Protein AF-A0A931VXC4-F1 (afdb_monomer_lite)

pLDDT: mean 78.31, std 17.19, range [42.72, 97.25]

Foldseek 3Di:
DVVVVVVVVLVVVVVVVVVVPPPPDDPVVVCVPPPDDPPPVVVVVVVVVVVVVVVVVVVSVVVVVVVCCVVVVVVVVVVVVVVVVVVVVVVVVVVVVVVVLVVQLVVLVVVLVVLVVVQVVDPCQDPVNVVVSVVSNVVSVVSNVVSVVVVVCVVVVVVVCDPPPPPPDD

Sequence (170 aa):
MALSIGCSVALYHVSSYELARSAQRPVDLYNAFFGPNNTDEVNSLRLVQLNKDRNNLKINLLLFNVAVLTIGGGVSYYLARRTLRPIEEALEMQKRFAGDASHELRTPLTAMQTEIEVALRSPDLTKKGAVDLLKSNLEEVAKLKSLSEGLLTLATARGNDKPHEKVSSA

Secondary structure (DSSP, 8-state):
-HHHHHHHHHHHHHHHHHTTS----SHHHHHHHH--SSHHHHHHHHHHHHHHHHHHHHHHHHHHHHHHHHHHHHHHHHHHHHHHHHHHHHHHHHHHHHHHHHHHHHHHHHHHHHHHHHHHT-TT--HHHHHHHHHHHHHHHHHHHHHHHHHHHHHHHTT-----------

Radius of gyration: 41.18 Å; chains: 1; bounding box: 84×20×113 Å

Structure (mmCIF, N/CA/C/O backbone):
data_AF-A0A931VXC4-F1
#
_entry.id   AF-A0A931VXC4-F1
#
loop_
_atom_site.group_PDB
_atom_site.id
_atom_site.type_symbol
_atom_site.label_atom_id
_atom_site.label_alt_id
_atom_site.label_comp_id
_atom_site.label_asym_id
_atom_site.label_entity_id
_atom_site.label_seq_id
_atom_site.pdbx_PDB_ins_code
_atom_site.Cartn_x
_atom_site.Cartn_y
_atom_site.Cartn_z
_atom_site.occupancy
_atom_site.B_iso_or_equiv
_atom_site.auth_seq_id
_atom_site.auth_comp_id
_atom_site.auth_asym_id
_atom_site.auth_atom_id
_atom_site.pdbx_PDB_model_num
ATOM 1 N N . MET A 1 1 ? 7.833 -10.328 -28.725 1.00 51.31 1 MET A N 1
ATOM 2 C CA . MET A 1 1 ? 7.861 -10.703 -30.157 1.00 51.31 1 MET A CA 1
ATOM 3 C C . MET A 1 1 ? 8.285 -9.536 -31.062 1.00 51.31 1 MET A C 1
ATOM 5 O O . MET A 1 1 ? 9.239 -9.702 -31.800 1.00 51.31 1 MET A O 1
ATOM 9 N N . ALA A 1 2 ? 7.707 -8.330 -30.946 1.00 44.22 2 ALA A N 1
ATOM 10 C CA . ALA A 1 2 ? 8.111 -7.159 -31.755 1.00 44.22 2 ALA A CA 1
ATOM 11 C C . ALA A 1 2 ? 9.584 -6.704 -31.580 1.00 44.22 2 ALA A C 1
ATOM 13 O O . ALA A 1 2 ? 10.222 -6.283 -32.541 1.00 44.22 2 ALA A O 1
ATOM 14 N N . LEU A 1 3 ? 10.157 -6.859 -30.379 1.00 50.84 3 LEU A N 1
ATOM 15 C CA . LEU A 1 3 ? 11.566 -6.536 -30.099 1.00 50.84 3 LEU A CA 1
ATOM 16 C C . LEU A 1 3 ? 12.568 -7.409 -30.879 1.00 50.84 3 LEU A C 1
ATOM 18 O O . LEU A 1 3 ? 13.639 -6.925 -31.236 1.00 50.84 3 LEU A O 1
ATOM 22 N N . SER A 1 4 ? 12.232 -8.668 -31.195 1.00 56.66 4 SER A N 1
ATOM 23 C CA . SER A 1 4 ? 13.140 -9.530 -31.968 1.00 56.66 4 SER A CA 1
ATOM 24 C C . SER A 1 4 ? 13.110 -9.203 -33.462 1.00 56.66 4 SER A C 1
ATOM 26 O O . SER A 1 4 ? 14.120 -9.373 -34.135 1.00 56.66 4 SER A O 1
ATOM 28 N N . ILE A 1 5 ? 11.990 -8.671 -33.965 1.00 64.25 5 ILE A N 1
ATOM 29 C CA . ILE A 1 5 ? 11.843 -8.224 -35.358 1.00 64.25 5 ILE A CA 1
ATOM 30 C C . ILE A 1 5 ? 12.688 -6.967 -35.591 1.00 64.25 5 ILE A C 1
ATOM 32 O O . ILE A 1 5 ? 13.431 -6.907 -36.564 1.00 64.25 5 ILE A O 1
ATOM 36 N N . GLY A 1 6 ? 12.664 -6.008 -34.656 1.00 64.62 6 GLY A N 1
ATOM 37 C CA . GLY A 1 6 ? 13.526 -4.821 -34.724 1.00 64.62 6 GLY A CA 1
ATOM 38 C C . GLY A 1 6 ? 15.020 -5.164 -34.683 1.00 64.62 6 GLY A C 1
ATOM 39 O O . GLY A 1 6 ? 15.802 -4.629 -35.465 1.00 64.62 6 GLY A O 1
ATOM 40 N N . CYS A 1 7 ? 15.407 -6.119 -33.831 1.00 62.56 7 CYS A N 1
ATOM 41 C CA . CYS A 1 7 ? 16.784 -6.615 -33.759 1.00 62.56 7 CYS A CA 1
ATOM 42 C C . CYS A 1 7 ? 17.197 -7.361 -35.043 1.00 62.56 7 CYS A C 1
ATOM 44 O O . CYS A 1 7 ? 18.293 -7.162 -35.559 1.00 62.56 7 CYS A O 1
ATOM 46 N N . SER A 1 8 ? 16.293 -8.162 -35.616 1.00 64.06 8 SER A N 1
ATOM 47 C CA . SER A 1 8 ? 16.529 -8.895 -36.863 1.00 64.06 8 SER A CA 1
ATOM 48 C C . SER A 1 8 ? 16.667 -7.972 -38.078 1.00 64.06 8 SER A C 1
ATOM 50 O O . SER A 1 8 ? 17.551 -8.201 -38.897 1.00 64.06 8 SER A O 1
ATOM 52 N N . VAL A 1 9 ? 15.867 -6.903 -38.175 1.00 68.31 9 VAL A N 1
ATOM 53 C CA . VAL A 1 9 ? 15.979 -5.893 -39.245 1.00 68.31 9 VAL A CA 1
ATOM 54 C C . VAL A 1 9 ? 17.281 -5.097 -39.115 1.00 68.31 9 VAL A C 1
ATOM 56 O O . VAL A 1 9 ? 17.958 -4.855 -40.113 1.00 68.31 9 VAL A O 1
ATOM 59 N N . ALA A 1 10 ? 17.688 -4.756 -37.890 1.00 63.53 10 ALA A N 1
ATOM 60 C CA . ALA A 1 10 ? 18.966 -4.094 -37.638 1.00 63.53 10 ALA A CA 1
ATOM 61 C C . ALA A 1 10 ? 20.167 -4.981 -38.026 1.00 63.53 10 ALA A C 1
ATOM 63 O O . ALA A 1 10 ? 21.082 -4.512 -38.702 1.00 63.53 10 ALA A O 1
ATOM 64 N N . LEU A 1 11 ? 20.137 -6.273 -37.674 1.00 63.78 11 LEU A N 1
ATOM 65 C CA . LEU A 1 11 ? 21.156 -7.249 -38.082 1.00 63.78 11 LEU A CA 1
ATOM 66 C C . LEU A 1 11 ? 21.175 -7.473 -39.601 1.00 63.78 11 LEU A C 1
ATOM 68 O O . LEU A 1 11 ? 22.246 -7.603 -40.193 1.00 63.78 11 LEU A O 1
ATOM 72 N N . TYR A 1 12 ? 20.003 -7.479 -40.238 1.00 67.50 12 TYR A N 1
ATOM 73 C CA . TYR A 1 12 ? 19.871 -7.634 -41.684 1.00 67.50 12 TYR A CA 1
ATOM 74 C C . TYR A 1 12 ? 20.481 -6.452 -42.445 1.00 67.50 12 TYR A C 1
ATOM 76 O O . TYR A 1 12 ? 21.261 -6.657 -43.376 1.00 67.50 12 TYR A O 1
ATOM 84 N N . HIS A 1 13 ? 20.215 -5.216 -42.009 1.00 61.25 13 HIS A N 1
ATOM 85 C CA . HIS A 1 13 ? 20.847 -4.036 -42.600 1.00 61.25 13 HIS A CA 1
ATOM 86 C C . HIS A 1 13 ? 22.373 -4.076 -42.451 1.00 61.25 13 HIS A C 1
ATOM 88 O O . HIS A 1 13 ? 23.070 -3.840 -43.434 1.00 61.25 13 HIS A O 1
ATOM 94 N N . VAL A 1 14 ? 22.898 -4.462 -41.282 1.00 63.53 14 VAL A N 1
ATOM 95 C CA . VAL A 1 14 ? 24.348 -4.621 -41.049 1.00 63.53 14 VAL A CA 1
ATOM 96 C C . VAL A 1 14 ? 24.967 -5.664 -41.989 1.00 63.53 14 VAL A C 1
ATOM 98 O O . VAL A 1 14 ? 25.982 -5.387 -42.622 1.00 63.53 14 VAL A O 1
ATOM 101 N N . SER A 1 15 ? 24.337 -6.830 -42.147 1.00 55.31 15 SER A N 1
ATOM 102 C CA . SER A 1 15 ? 24.865 -7.918 -42.983 1.00 55.31 15 SER A CA 1
ATOM 103 C C . SER A 1 15 ? 24.773 -7.628 -44.488 1.00 55.31 15 SER A C 1
ATOM 105 O O . SER A 1 15 ? 25.692 -7.955 -45.240 1.00 55.31 15 SER A O 1
ATOM 107 N N . SER A 1 16 ? 23.705 -6.959 -44.937 1.00 56.97 16 SER A N 1
ATOM 108 C CA . SER A 1 16 ? 23.494 -6.640 -46.358 1.00 56.97 16 SER A CA 1
ATOM 109 C C . SER A 1 16 ? 24.521 -5.657 -46.932 1.00 56.97 16 SER A C 1
ATOM 111 O O . SER A 1 16 ? 24.789 -5.692 -48.132 1.00 56.97 16 SER A O 1
ATOM 113 N N . TYR A 1 17 ? 25.152 -4.835 -46.085 1.00 55.91 17 TYR A N 1
ATOM 114 C CA . TYR A 1 17 ? 26.248 -3.961 -46.507 1.00 55.91 17 TYR A CA 1
ATOM 115 C C . TYR A 1 17 ? 27.594 -4.697 -46.614 1.00 55.91 17 TYR A C 1
ATOM 117 O O . TYR A 1 17 ? 28.451 -4.268 -47.385 1.00 55.91 17 TYR A O 1
ATOM 125 N N . GLU A 1 18 ? 27.780 -5.822 -45.913 1.00 55.22 18 GLU A N 1
ATOM 126 C CA . GLU A 1 18 ? 29.018 -6.612 -45.989 1.00 55.22 18 GLU A CA 1
ATOM 127 C C . GLU A 1 18 ? 29.032 -7.604 -47.163 1.00 55.22 18 GLU A C 1
ATOM 129 O O . GLU A 1 18 ? 30.086 -7.833 -47.765 1.00 55.22 18 GLU A O 1
ATOM 134 N N . LEU A 1 19 ? 27.873 -8.138 -47.572 1.00 51.16 19 LEU A N 1
ATOM 135 C CA . LEU A 1 19 ? 27.807 -9.086 -48.696 1.00 51.16 19 LEU A CA 1
ATOM 136 C C . LEU A 1 19 ? 28.051 -8.455 -50.077 1.00 51.16 19 LEU A C 1
ATOM 138 O O . LEU A 1 19 ? 28.255 -9.184 -51.045 1.00 51.16 19 LEU A O 1
ATOM 142 N N . ALA A 1 20 ? 28.114 -7.127 -50.185 1.00 54.34 20 ALA A N 1
ATOM 143 C CA . ALA A 1 20 ? 28.475 -6.460 -51.435 1.00 54.34 20 ALA A CA 1
ATOM 144 C C . ALA A 1 20 ? 29.991 -6.467 -51.723 1.00 54.34 20 ALA A C 1
ATOM 146 O O . ALA A 1 20 ? 30.407 -5.966 -52.768 1.00 54.34 20 ALA A O 1
ATOM 147 N N . ARG A 1 21 ? 30.838 -7.015 -50.833 1.00 54.12 21 ARG A N 1
ATOM 148 C CA . ARG A 1 2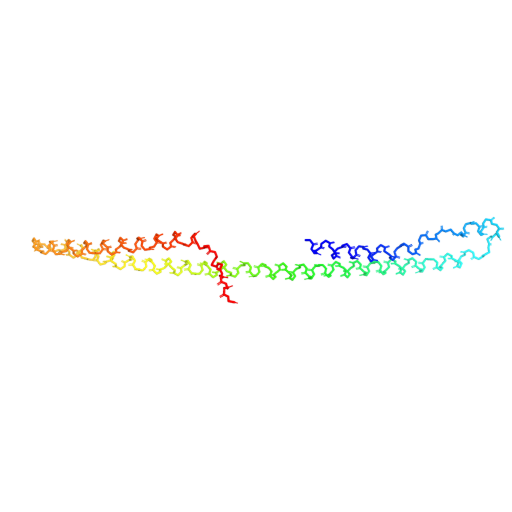1 ? 32.303 -6.925 -50.990 1.00 54.12 21 ARG A CA 1
ATOM 149 C C . ARG A 1 21 ? 33.091 -8.228 -50.998 1.00 54.12 21 ARG A C 1
ATOM 151 O O . ARG A 1 21 ? 34.299 -8.183 -51.210 1.00 54.12 21 ARG A O 1
ATOM 158 N N . SER A 1 22 ? 32.448 -9.383 -50.855 1.00 49.31 22 SER A N 1
ATOM 159 C CA . SER A 1 22 ? 33.133 -10.677 -50.993 1.00 49.31 22 SER A CA 1
ATOM 160 C C . SER A 1 22 ? 33.277 -11.158 -52.445 1.00 49.31 22 SER A C 1
ATOM 162 O O . SER A 1 22 ? 33.725 -12.280 -52.674 1.00 49.31 22 SER A O 1
ATOM 164 N N . ALA A 1 23 ? 33.010 -10.309 -53.446 1.00 51.12 23 ALA A N 1
ATOM 165 C CA . ALA A 1 23 ? 33.409 -10.555 -54.836 1.00 51.12 23 ALA A CA 1
ATOM 166 C C . ALA A 1 23 ? 34.932 -10.362 -55.009 1.00 51.12 23 ALA A C 1
ATOM 168 O O . ALA A 1 23 ? 35.419 -9.528 -55.767 1.00 51.12 23 ALA A O 1
ATOM 169 N N . GLN A 1 24 ? 35.706 -11.116 -54.236 1.00 58.12 24 GLN A N 1
ATOM 170 C CA . GLN A 1 24 ? 37.147 -11.017 -54.123 1.00 58.12 24 GLN A CA 1
ATOM 171 C C . GLN A 1 24 ? 37.801 -12.128 -54.945 1.00 58.12 24 GLN A C 1
ATOM 173 O O . GLN A 1 24 ? 38.439 -13.003 -54.380 1.00 58.12 24 GLN A O 1
ATOM 178 N N . ARG A 1 25 ? 37.622 -12.095 -56.276 1.00 53.84 25 ARG A N 1
ATOM 179 C CA . ARG A 1 25 ? 38.500 -12.692 -57.315 1.00 53.84 25 ARG A CA 1
ATOM 180 C C . ARG A 1 25 ? 38.210 -11.953 -58.635 1.00 53.84 25 ARG A C 1
ATOM 182 O O . ARG A 1 25 ? 37.038 -11.942 -59.000 1.00 53.84 25 ARG A O 1
ATOM 189 N N . PRO A 1 26 ? 39.186 -11.334 -59.346 1.00 51.47 26 PRO A N 1
ATOM 190 C CA . PRO A 1 26 ? 40.469 -11.942 -59.714 1.00 51.47 26 PRO A CA 1
ATOM 191 C C . PRO A 1 26 ? 41.624 -10.913 -59.865 1.00 51.47 26 PRO A C 1
ATOM 193 O O . PRO A 1 26 ? 41.942 -10.498 -60.975 1.00 51.47 26 PRO A O 1
ATOM 196 N N . VAL A 1 27 ? 42.282 -10.487 -58.781 1.00 55.09 27 VAL A N 1
ATOM 197 C CA . VAL A 1 27 ? 43.502 -9.647 -58.919 1.00 55.09 27 VAL A CA 1
ATOM 198 C C . VAL A 1 27 ? 44.775 -10.498 -58.879 1.00 55.09 27 VAL A C 1
ATOM 200 O O . VAL A 1 27 ? 45.745 -10.188 -59.565 1.00 55.09 27 VAL A O 1
ATOM 203 N N . ASP A 1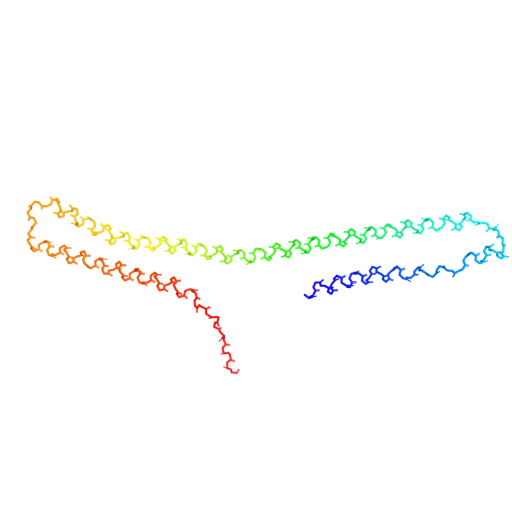 28 ? 44.728 -11.643 -58.193 1.00 54.94 28 ASP A N 1
ATOM 204 C CA . ASP A 1 28 ? 45.839 -12.603 -58.167 1.00 54.94 28 ASP A CA 1
ATOM 205 C C . ASP A 1 28 ? 46.053 -13.271 -59.530 1.00 54.94 28 ASP A C 1
ATOM 207 O O . ASP A 1 28 ? 47.190 -13.512 -59.921 1.00 54.94 28 ASP A O 1
ATOM 211 N N . LEU A 1 29 ? 44.975 -13.497 -60.295 1.00 58.78 29 LEU A N 1
ATOM 212 C CA . LEU A 1 29 ? 45.082 -13.993 -61.669 1.00 58.78 29 LEU A CA 1
ATOM 213 C C . LEU A 1 29 ? 45.732 -12.938 -62.574 1.00 58.78 29 LEU A C 1
ATOM 215 O O . LEU A 1 29 ? 46.679 -13.232 -63.281 1.00 58.78 29 LEU A O 1
ATOM 219 N N . TYR A 1 30 ? 45.294 -11.684 -62.521 1.00 58.09 30 TYR A N 1
ATOM 220 C CA . TYR A 1 30 ? 45.877 -10.634 -63.358 1.00 58.09 30 TYR A CA 1
ATOM 221 C C . TYR A 1 30 ? 47.384 -10.440 -63.092 1.00 58.09 30 TYR A C 1
ATOM 223 O O . TYR A 1 30 ? 48.181 -10.411 -64.027 1.00 58.09 30 TYR A O 1
ATOM 231 N N . ASN A 1 31 ? 47.799 -10.422 -61.822 1.00 57.03 31 ASN A N 1
ATOM 232 C CA . ASN A 1 31 ? 49.213 -10.285 -61.457 1.00 57.03 31 ASN A CA 1
ATOM 233 C C . ASN A 1 31 ? 50.053 -11.521 -61.815 1.00 57.03 31 ASN A C 1
ATOM 235 O O . ASN A 1 31 ? 51.213 -11.373 -62.197 1.00 57.03 31 ASN A O 1
ATOM 239 N N . ALA A 1 32 ? 49.476 -12.725 -61.727 1.00 65.50 32 ALA A N 1
ATOM 240 C CA . ALA A 1 32 ? 50.147 -13.958 -62.139 1.00 65.50 32 ALA A CA 1
ATOM 241 C C . ALA A 1 32 ? 50.387 -14.027 -63.658 1.00 65.50 32 ALA A C 1
ATOM 243 O O . ALA A 1 32 ? 51.336 -14.677 -64.089 1.00 65.50 32 ALA A O 1
ATOM 244 N N . PHE A 1 33 ? 49.550 -13.359 -64.461 1.00 57.91 33 PHE A N 1
ATOM 245 C CA . PHE A 1 33 ? 49.627 -13.397 -65.923 1.00 57.91 33 PHE A CA 1
ATOM 246 C C . PHE A 1 33 ? 50.345 -12.187 -66.559 1.00 57.91 33 PHE A C 1
ATOM 248 O O . PHE A 1 33 ? 50.920 -12.351 -67.631 1.00 57.91 33 PHE A O 1
ATOM 255 N N . PHE A 1 34 ? 50.355 -10.998 -65.936 1.00 60.31 34 PHE A N 1
ATOM 256 C CA . PHE A 1 34 ? 50.827 -9.754 -66.583 1.00 60.31 34 PHE A CA 1
ATOM 257 C C . PHE A 1 34 ? 52.035 -9.061 -65.918 1.00 60.31 34 PHE A C 1
ATOM 259 O O . PHE A 1 34 ? 52.501 -8.041 -66.424 1.00 60.31 34 PHE A O 1
ATOM 266 N N . GLY A 1 35 ? 52.598 -9.631 -64.845 1.00 56.88 35 GLY A N 1
ATOM 267 C CA . GLY A 1 35 ? 53.795 -9.108 -64.168 1.00 56.88 35 GLY A CA 1
ATOM 268 C C . GLY A 1 35 ? 53.533 -7.876 -63.278 1.00 56.88 35 GLY A C 1
ATOM 269 O O . GLY A 1 35 ? 52.504 -7.211 -63.411 1.00 56.88 35 GLY A O 1
ATOM 270 N N . PRO A 1 36 ? 54.433 -7.564 -62.323 1.00 60.78 36 PRO A N 1
ATOM 271 C CA . PRO A 1 36 ? 54.208 -6.510 -61.341 1.00 60.78 36 PRO A CA 1
ATOM 272 C C . PRO A 1 36 ? 54.455 -5.139 -61.976 1.00 60.78 36 PRO A C 1
ATOM 274 O O . PRO A 1 36 ? 55.596 -4.702 -62.087 1.00 60.78 36 PRO A O 1
ATOM 277 N N . ASN A 1 37 ? 53.394 -4.442 -62.378 1.00 56.31 37 ASN A N 1
ATOM 278 C CA . ASN A 1 37 ? 53.486 -3.031 -62.752 1.00 56.31 37 ASN A CA 1
ATOM 279 C C . ASN A 1 37 ? 52.618 -2.195 -61.792 1.00 56.31 37 ASN A C 1
ATOM 281 O O . ASN A 1 37 ? 51.410 -2.404 -61.706 1.00 56.31 37 ASN A O 1
ATOM 285 N N . ASN A 1 38 ? 53.262 -1.295 -61.034 1.00 57.28 38 ASN A N 1
ATOM 286 C CA . ASN A 1 38 ? 52.689 -0.367 -60.037 1.00 57.28 38 ASN A CA 1
ATOM 287 C C . ASN A 1 38 ? 51.805 -0.980 -58.924 1.00 57.28 38 ASN A C 1
ATOM 289 O O . ASN A 1 38 ? 50.711 -0.499 -58.620 1.00 57.28 38 ASN A O 1
ATOM 293 N N . THR A 1 39 ? 52.307 -2.009 -58.235 1.00 55.22 39 THR A N 1
ATOM 294 C CA . THR A 1 39 ? 51.633 -2.649 -57.083 1.00 55.22 39 THR A CA 1
ATOM 295 C C . THR A 1 39 ? 51.408 -1.723 -55.878 1.00 55.22 39 THR A C 1
ATOM 297 O O . THR A 1 39 ? 50.472 -1.941 -55.106 1.00 55.22 39 THR A O 1
ATOM 300 N N . ASP A 1 40 ? 52.216 -0.676 -55.714 1.00 57.09 40 ASP A N 1
ATOM 301 C CA . ASP A 1 40 ? 52.179 0.195 -54.527 1.00 57.09 40 ASP A CA 1
ATOM 302 C C . ASP A 1 40 ? 51.000 1.183 -54.544 1.00 57.09 40 ASP A C 1
ATOM 304 O O . ASP A 1 40 ? 50.410 1.504 -53.506 1.00 57.09 40 ASP A O 1
ATOM 308 N N . GLU A 1 41 ? 50.573 1.599 -55.734 1.00 57.06 41 GLU A N 1
ATOM 309 C CA . GLU A 1 41 ? 49.429 2.493 -55.924 1.00 57.06 41 GLU A CA 1
ATOM 310 C C . GLU A 1 41 ? 48.098 1.752 -55.685 1.00 57.06 41 GLU A C 1
ATOM 312 O O . GLU A 1 41 ? 47.198 2.240 -55.001 1.00 57.06 41 GLU A O 1
ATOM 317 N N . VAL A 1 42 ? 48.004 0.493 -56.128 1.00 59.34 42 VAL A N 1
ATOM 318 C CA . VAL A 1 42 ? 46.823 -0.359 -55.898 1.00 59.34 42 VAL A CA 1
ATOM 319 C C . VAL A 1 42 ? 46.685 -0.742 -54.418 1.00 59.34 42 VAL A C 1
ATOM 321 O O . VAL A 1 42 ? 45.573 -0.815 -53.884 1.00 59.34 42 VAL A O 1
ATOM 324 N N . ASN A 1 43 ? 47.805 -0.964 -53.725 1.00 63.38 43 ASN A N 1
ATOM 325 C CA . ASN A 1 43 ? 47.808 -1.303 -52.302 1.00 63.38 43 ASN A CA 1
ATOM 326 C C . ASN A 1 43 ? 47.471 -0.098 -51.408 1.00 63.38 43 ASN A C 1
ATOM 328 O O . ASN A 1 43 ? 46.718 -0.248 -50.442 1.00 63.38 43 ASN A O 1
ATOM 332 N N . SER A 1 44 ? 47.945 1.104 -51.743 1.00 63.00 44 SER A N 1
ATOM 333 C CA . SER A 1 44 ? 47.624 2.326 -50.991 1.00 63.00 44 SER A CA 1
ATOM 334 C C . SER A 1 44 ? 46.148 2.735 -51.117 1.00 63.00 44 SER A C 1
ATOM 336 O O . SER A 1 44 ? 45.540 3.132 -50.118 1.00 63.00 44 SER A O 1
ATOM 338 N N . LEU A 1 45 ? 45.513 2.519 -52.277 1.00 63.31 45 LEU A N 1
ATOM 339 C CA . LEU A 1 45 ? 44.070 2.743 -52.459 1.00 63.31 45 LEU A CA 1
ATOM 340 C C . LEU A 1 45 ? 43.198 1.791 -51.613 1.00 63.31 45 LEU A C 1
ATOM 342 O O . LEU A 1 45 ? 42.175 2.213 -51.066 1.00 63.31 45 LEU A O 1
ATOM 346 N N . ARG A 1 46 ? 43.614 0.529 -51.425 1.00 65.44 46 ARG A N 1
ATOM 347 C CA . ARG A 1 46 ? 42.911 -0.447 -50.564 1.00 65.44 46 ARG A CA 1
ATOM 348 C C . ARG A 1 46 ? 42.974 -0.079 -49.081 1.00 65.44 46 ARG A C 1
ATOM 350 O O . ARG A 1 46 ? 41.972 -0.200 -48.379 1.00 65.44 46 ARG A O 1
ATOM 357 N N . LEU A 1 47 ? 44.124 0.393 -48.596 1.00 63.53 47 LEU A N 1
ATOM 358 C CA . LEU A 1 47 ? 44.307 0.767 -47.186 1.00 63.53 47 LEU A CA 1
ATOM 359 C C . LEU A 1 47 ? 43.426 1.959 -46.782 1.00 63.53 47 LEU A C 1
ATOM 361 O O . LEU A 1 47 ? 42.871 1.982 -45.679 1.00 63.53 47 LEU A O 1
ATOM 365 N N . VAL A 1 48 ? 43.243 2.922 -47.691 1.00 68.31 48 VAL A N 1
ATOM 366 C CA . VAL A 1 48 ? 42.338 4.063 -47.487 1.00 68.31 48 VAL A CA 1
ATOM 367 C C . VAL A 1 48 ? 40.873 3.611 -47.456 1.00 68.31 48 VAL A C 1
ATOM 369 O O . VAL A 1 48 ? 40.117 4.060 -46.592 1.00 68.31 48 VAL A O 1
ATOM 372 N N . GLN A 1 49 ? 40.475 2.678 -48.330 1.00 68.44 49 GLN A N 1
ATOM 373 C CA . GLN A 1 49 ? 39.121 2.109 -48.334 1.00 68.44 49 GLN A CA 1
ATOM 374 C C . GLN A 1 49 ? 38.821 1.345 -47.036 1.00 68.44 49 GLN A C 1
ATOM 376 O O . GLN A 1 49 ? 37.845 1.660 -46.360 1.00 68.44 49 GLN A O 1
ATOM 381 N N . LEU A 1 50 ? 39.705 0.437 -46.608 1.00 66.75 50 LEU A N 1
ATOM 382 C CA . LEU A 1 50 ? 39.515 -0.355 -45.384 1.00 66.75 50 LEU A CA 1
ATOM 383 C C . LEU A 1 50 ? 39.383 0.512 -44.124 1.00 66.75 50 LEU A C 1
ATOM 385 O O . LEU A 1 50 ? 38.588 0.203 -43.235 1.00 66.75 50 LEU A O 1
ATOM 389 N N . ASN A 1 51 ? 40.119 1.624 -44.048 1.00 70.62 51 ASN A N 1
ATOM 390 C CA . ASN A 1 51 ? 39.984 2.569 -42.941 1.00 70.62 51 ASN A CA 1
ATOM 391 C C . ASN A 1 51 ? 38.641 3.309 -42.955 1.00 70.62 51 ASN A C 1
ATOM 393 O O . ASN A 1 51 ? 38.070 3.533 -41.883 1.00 70.62 51 ASN A O 1
ATOM 397 N N . LYS A 1 52 ? 38.128 3.659 -44.141 1.00 72.81 52 LYS A N 1
ATOM 398 C CA . LYS A 1 52 ? 36.821 4.310 -44.299 1.00 72.81 52 LYS A CA 1
ATOM 399 C C . LYS A 1 52 ? 35.685 3.378 -43.878 1.00 72.81 52 LYS A C 1
ATOM 401 O O . LYS A 1 52 ? 34.809 3.790 -43.120 1.00 72.81 52 LYS A O 1
ATOM 406 N N . ASP A 1 53 ? 35.768 2.108 -44.260 1.00 77.25 53 ASP A N 1
ATOM 407 C CA . ASP A 1 53 ? 34.758 1.106 -43.906 1.00 77.25 53 ASP A CA 1
ATOM 408 C C . ASP A 1 53 ? 34.804 0.738 -42.420 1.00 77.25 53 ASP A C 1
ATOM 410 O O . ASP A 1 53 ? 33.768 0.700 -41.756 1.00 77.25 53 ASP A O 1
ATOM 414 N N . ARG A 1 54 ? 36.005 0.598 -41.845 1.00 76.50 54 ARG A N 1
ATOM 415 C CA . ARG A 1 54 ? 36.184 0.390 -40.401 1.00 76.50 54 ARG A CA 1
ATOM 416 C C . ARG A 1 54 ? 35.603 1.541 -39.573 1.00 76.50 54 ARG A C 1
ATOM 418 O O . ARG A 1 54 ? 35.054 1.299 -38.500 1.00 76.50 54 ARG A O 1
ATOM 425 N N . ASN A 1 55 ? 35.743 2.788 -40.028 1.00 74.44 55 ASN A N 1
ATOM 426 C CA . ASN A 1 55 ? 35.210 3.946 -39.309 1.00 74.44 55 ASN A CA 1
ATOM 427 C C . ASN A 1 55 ? 33.678 4.007 -39.375 1.00 74.44 55 ASN A C 1
ATOM 429 O O . ASN A 1 55 ? 33.034 4.234 -38.353 1.00 74.44 55 ASN A O 1
ATOM 433 N N . ASN A 1 56 ? 33.096 3.726 -40.542 1.00 77.81 56 ASN A N 1
ATOM 434 C CA . ASN A 1 56 ? 31.644 3.648 -40.703 1.00 77.81 56 ASN A CA 1
ATOM 435 C C . ASN A 1 56 ? 31.038 2.529 -39.842 1.00 77.81 56 ASN A C 1
ATOM 437 O O . ASN A 1 56 ? 30.023 2.745 -39.184 1.00 77.81 56 ASN A O 1
ATOM 441 N N . LEU A 1 57 ? 31.697 1.365 -39.768 1.00 81.62 57 LEU A N 1
ATOM 442 C CA . LEU A 1 57 ? 31.267 0.257 -38.913 1.00 81.62 57 LEU A CA 1
ATOM 443 C C . LEU A 1 57 ? 31.294 0.639 -37.424 1.00 81.62 57 LEU A C 1
ATOM 445 O O . LEU A 1 57 ? 30.330 0.383 -36.704 1.00 81.62 57 LEU A O 1
ATOM 449 N N . LYS A 1 58 ? 32.354 1.325 -36.969 1.00 78.44 58 LYS A N 1
ATOM 450 C CA . LYS A 1 58 ? 32.442 1.848 -35.594 1.00 78.44 58 LYS A CA 1
ATOM 451 C C . LYS A 1 58 ? 31.339 2.863 -35.288 1.00 78.44 58 LYS A C 1
ATOM 453 O O . LYS A 1 58 ? 30.728 2.775 -34.226 1.00 78.44 58 LYS A O 1
ATOM 458 N N . ILE A 1 59 ? 31.076 3.801 -36.200 1.00 77.56 59 ILE A N 1
ATOM 459 C CA . ILE A 1 59 ? 30.045 4.836 -36.027 1.00 77.56 59 ILE A CA 1
ATOM 460 C C . ILE A 1 59 ? 28.651 4.207 -35.957 1.00 77.56 59 ILE A C 1
ATOM 462 O O . ILE A 1 59 ? 27.895 4.513 -35.038 1.00 77.56 59 ILE A O 1
ATOM 466 N N . ASN A 1 60 ? 28.325 3.287 -36.867 1.00 77.69 60 ASN A N 1
ATOM 467 C CA . ASN A 1 60 ? 27.025 2.615 -36.875 1.00 77.69 60 ASN A CA 1
ATOM 468 C C . ASN A 1 60 ? 26.811 1.773 -35.609 1.00 77.69 60 ASN A C 1
ATOM 470 O O . ASN A 1 60 ? 25.727 1.802 -35.027 1.00 77.69 60 ASN A O 1
ATOM 474 N N . LEU A 1 61 ? 27.849 1.072 -35.141 1.00 81.81 61 LEU A N 1
ATOM 475 C CA . LEU A 1 61 ? 27.789 0.291 -33.905 1.00 81.81 61 LEU A CA 1
ATOM 476 C C . LEU A 1 61 ? 27.594 1.187 -32.675 1.00 81.81 61 LEU A C 1
ATOM 478 O O . LEU A 1 61 ? 26.806 0.852 -31.789 1.00 81.81 61 LEU A O 1
ATOM 482 N N . LEU A 1 62 ? 28.266 2.339 -32.631 1.00 83.94 62 LEU A N 1
ATOM 483 C CA . LEU A 1 62 ? 28.104 3.319 -31.558 1.00 83.94 62 LEU A CA 1
ATOM 484 C C . LEU A 1 62 ? 26.679 3.890 -31.555 1.00 83.94 62 LEU A C 1
ATOM 486 O O . LEU A 1 62 ? 26.022 3.879 -30.515 1.00 83.94 62 LEU A O 1
ATOM 490 N N . LEU A 1 63 ? 26.169 4.306 -32.717 1.00 80.75 63 LEU A N 1
ATOM 491 C CA . LEU A 1 63 ? 24.805 4.820 -32.859 1.00 80.75 63 LEU A CA 1
ATOM 492 C C . LEU A 1 63 ? 23.752 3.790 -32.438 1.00 80.75 63 LEU A C 1
ATOM 494 O O . LEU A 1 63 ? 22.824 4.138 -31.711 1.00 80.75 63 LEU A O 1
ATOM 498 N N . PHE A 1 64 ? 23.911 2.523 -32.829 1.00 81.00 64 PHE A N 1
ATOM 499 C CA . PHE A 1 64 ? 22.990 1.456 -32.436 1.00 81.00 64 PHE A CA 1
ATOM 500 C C . PHE A 1 64 ? 22.972 1.235 -30.919 1.00 81.00 64 PHE A C 1
ATOM 502 O O . PHE A 1 64 ? 21.900 1.195 -30.319 1.00 81.00 64 PHE A O 1
ATOM 509 N N . ASN A 1 65 ? 24.143 1.145 -30.280 1.00 80.38 65 ASN A N 1
ATOM 510 C CA . ASN A 1 65 ? 24.223 0.964 -28.828 1.00 80.38 65 ASN A CA 1
ATOM 511 C C . ASN A 1 65 ? 23.582 2.137 -28.071 1.00 80.38 65 ASN A C 1
ATOM 513 O O . ASN A 1 65 ? 22.845 1.919 -27.111 1.00 80.38 65 ASN A O 1
ATOM 517 N N . VAL A 1 66 ? 23.799 3.374 -28.530 1.00 87.88 66 VAL A N 1
ATOM 518 C CA . VAL A 1 66 ? 23.171 4.566 -27.939 1.00 87.88 66 VAL A CA 1
ATOM 519 C C . VAL A 1 66 ? 21.655 4.560 -28.148 1.00 87.88 66 VAL A C 1
ATOM 521 O O . VAL A 1 66 ? 20.907 4.848 -27.213 1.00 87.88 66 VAL A O 1
ATOM 524 N N . ALA A 1 67 ? 21.175 4.191 -29.337 1.00 85.12 67 ALA A N 1
ATOM 525 C CA . ALA A 1 67 ? 19.746 4.076 -29.615 1.00 85.12 67 ALA A CA 1
ATOM 526 C C . ALA A 1 67 ? 19.077 3.014 -28.724 1.00 85.12 67 ALA A C 1
ATOM 528 O O . ALA A 1 67 ? 18.041 3.276 -28.117 1.00 85.12 67 ALA A O 1
ATOM 529 N N . VAL A 1 68 ? 19.692 1.837 -28.574 1.00 88.19 68 VAL A N 1
ATOM 530 C CA . VAL A 1 68 ? 19.178 0.772 -27.698 1.00 88.19 68 VAL A CA 1
ATOM 531 C C . VAL A 1 68 ? 19.173 1.213 -26.236 1.00 88.19 68 VAL A C 1
ATOM 533 O O . VAL A 1 68 ? 18.184 0.988 -25.541 1.00 88.19 68 VAL A O 1
ATOM 536 N N . LEU A 1 69 ? 20.232 1.879 -25.769 1.00 88.25 69 LEU A N 1
ATOM 537 C CA . LEU A 1 69 ? 20.325 2.363 -24.392 1.00 88.25 69 LEU A CA 1
ATOM 538 C C . LEU A 1 69 ? 19.264 3.426 -24.084 1.00 88.25 69 LEU A C 1
ATOM 540 O O . LEU A 1 69 ? 18.609 3.367 -23.047 1.00 88.25 69 LEU A O 1
ATOM 544 N N . THR A 1 70 ? 19.074 4.384 -24.990 1.00 91.19 70 THR A N 1
ATOM 545 C CA . THR A 1 70 ? 18.115 5.482 -24.807 1.00 91.19 70 THR A CA 1
ATOM 546 C C . THR A 1 70 ? 16.674 4.988 -24.869 1.00 91.19 70 THR A C 1
ATOM 548 O O . THR A 1 70 ? 15.886 5.289 -23.973 1.00 91.19 70 THR A O 1
ATOM 551 N N . ILE A 1 71 ? 16.335 4.174 -25.872 1.00 91.06 71 ILE A N 1
ATOM 552 C CA . ILE A 1 71 ? 14.990 3.609 -26.022 1.00 91.06 71 ILE A CA 1
ATOM 553 C C . ILE A 1 71 ? 14.701 2.634 -24.879 1.00 91.06 71 ILE A C 1
ATOM 555 O O . ILE A 1 71 ? 13.666 2.742 -24.226 1.00 91.06 71 ILE A O 1
ATOM 559 N N . GLY A 1 72 ? 15.620 1.707 -24.600 1.00 90.88 72 GLY A N 1
ATOM 560 C CA . GLY A 1 72 ? 15.473 0.716 -23.537 1.00 90.88 72 GLY A CA 1
ATOM 561 C C . GLY A 1 72 ? 15.367 1.360 -22.158 1.00 90.88 72 GLY A C 1
ATOM 562 O O . GLY A 1 72 ? 14.453 1.036 -21.403 1.00 90.88 72 GLY A O 1
ATOM 563 N N . GLY A 1 73 ? 16.239 2.323 -21.851 1.00 92.62 73 GLY A N 1
ATOM 564 C CA . GLY A 1 73 ? 16.198 3.084 -20.603 1.00 92.62 73 GLY A CA 1
ATOM 565 C C . GLY A 1 73 ? 14.909 3.890 -20.454 1.00 92.62 73 GLY A C 1
ATOM 566 O O . GLY A 1 73 ? 14.266 3.825 -19.409 1.00 92.62 73 GLY A O 1
ATOM 567 N N . GLY A 1 74 ? 14.478 4.584 -21.512 1.00 94.50 74 GLY A N 1
ATOM 568 C CA . GLY A 1 74 ? 13.236 5.359 -21.512 1.00 94.50 74 GLY A CA 1
ATOM 569 C C . GLY A 1 74 ? 11.992 4.490 -21.317 1.00 94.50 74 GLY A C 1
ATOM 570 O O . GLY A 1 74 ? 11.153 4.793 -20.470 1.00 94.50 74 GLY A O 1
ATOM 571 N N . VAL A 1 75 ? 11.897 3.374 -22.047 1.00 95.12 75 VAL A N 1
ATOM 572 C CA . VAL A 1 75 ? 10.803 2.399 -21.913 1.00 95.12 75 VAL A CA 1
ATOM 573 C C . VAL A 1 75 ? 10.821 1.762 -20.526 1.00 95.12 75 VAL A C 1
ATOM 575 O O . VAL A 1 75 ? 9.790 1.733 -19.859 1.00 95.12 75 VAL A O 1
ATOM 578 N N . SER A 1 76 ? 11.982 1.310 -20.048 1.00 95.19 76 SER A N 1
ATOM 579 C CA . SER A 1 76 ? 12.115 0.707 -18.719 1.00 95.19 76 SER A CA 1
ATOM 580 C C . SER A 1 76 ? 11.704 1.683 -17.616 1.00 95.19 76 SER A C 1
ATOM 582 O O . SER A 1 76 ? 10.962 1.309 -16.709 1.00 95.19 76 SER A O 1
ATOM 584 N N . TYR A 1 77 ? 12.124 2.947 -17.714 1.00 95.38 77 TYR A N 1
ATOM 585 C CA . TYR A 1 77 ? 11.728 3.998 -16.780 1.00 95.38 77 TYR A CA 1
ATOM 586 C C . TYR A 1 77 ? 10.219 4.274 -16.834 1.00 95.38 77 TYR A C 1
ATOM 588 O O . TYR A 1 77 ? 9.563 4.374 -15.796 1.00 95.38 77 TYR A O 1
ATOM 596 N N . TYR A 1 78 ? 9.647 4.348 -18.038 1.00 95.50 78 TYR A N 1
ATOM 597 C CA . TYR A 1 78 ? 8.214 4.554 -18.227 1.00 95.50 78 TYR A CA 1
ATOM 598 C C . TYR A 1 78 ? 7.381 3.419 -17.617 1.00 95.50 78 TYR A C 1
ATOM 600 O O . TYR A 1 78 ? 6.424 3.688 -16.887 1.00 95.50 78 TYR A O 1
ATOM 608 N N . LEU A 1 79 ? 7.752 2.157 -17.868 1.00 94.88 79 LEU A N 1
ATOM 609 C CA . LEU A 1 79 ? 7.062 1.005 -17.284 1.00 94.88 79 LEU A CA 1
ATOM 610 C C . LEU A 1 79 ? 7.197 0.989 -15.765 1.00 94.88 79 LEU A C 1
ATOM 612 O O . LEU A 1 79 ? 6.179 0.856 -15.092 1.00 94.88 79 LEU A O 1
ATOM 616 N N . ALA A 1 80 ? 8.407 1.189 -15.234 1.00 95.25 80 ALA A N 1
ATOM 617 C CA . ALA A 1 80 ? 8.637 1.222 -13.793 1.00 95.25 80 ALA A CA 1
ATOM 618 C C . ALA A 1 80 ? 7.750 2.273 -13.110 1.00 95.25 80 ALA A C 1
ATOM 620 O O . ALA A 1 80 ? 7.071 1.984 -12.125 1.00 95.25 80 ALA A O 1
ATOM 621 N N . ARG A 1 81 ? 7.677 3.483 -13.678 1.00 93.69 81 ARG A N 1
ATOM 622 C CA . ARG A 1 81 ? 6.820 4.549 -13.149 1.00 93.69 81 ARG A CA 1
ATOM 623 C C . ARG A 1 81 ? 5.333 4.196 -13.240 1.00 93.69 81 ARG A C 1
ATOM 625 O O . ARG A 1 81 ? 4.585 4.469 -12.304 1.00 93.69 81 ARG A O 1
ATOM 632 N N . ARG A 1 82 ? 4.898 3.575 -14.341 1.00 94.06 82 ARG A N 1
ATOM 633 C CA . ARG A 1 82 ? 3.505 3.142 -14.532 1.00 94.06 82 ARG A CA 1
ATOM 634 C C . ARG A 1 82 ? 3.098 2.046 -13.546 1.00 94.06 82 ARG A C 1
ATOM 636 O O . ARG A 1 82 ? 1.967 2.072 -13.079 1.00 94.06 82 ARG A O 1
ATOM 643 N N . THR A 1 83 ? 3.984 1.100 -13.240 1.00 94.00 83 THR A N 1
ATOM 644 C CA . THR A 1 83 ? 3.692 -0.007 -12.317 1.00 94.00 83 THR A CA 1
ATOM 645 C C . THR A 1 83 ? 3.758 0.410 -10.854 1.00 94.00 83 THR A C 1
ATOM 647 O O . THR A 1 83 ? 3.017 -0.130 -10.043 1.00 94.00 83 THR A O 1
ATOM 650 N N . LEU A 1 84 ? 4.614 1.376 -10.509 1.00 94.44 84 LEU A N 1
ATOM 651 C CA . LEU A 1 84 ? 4.764 1.846 -9.129 1.00 94.44 84 LEU A CA 1
ATOM 652 C C . LEU A 1 84 ? 3.611 2.741 -8.673 1.00 94.44 84 LEU A C 1
ATOM 654 O O . LEU A 1 84 ? 3.168 2.625 -7.535 1.00 94.44 84 LEU A O 1
ATOM 658 N N . ARG A 1 85 ? 3.084 3.586 -9.560 1.00 93.62 85 ARG A N 1
ATOM 659 C CA . ARG A 1 85 ? 1.999 4.516 -9.227 1.00 93.62 85 ARG A CA 1
ATOM 660 C C . ARG A 1 85 ? 0.766 3.860 -8.569 1.00 93.62 85 ARG A C 1
ATOM 662 O O . ARG A 1 85 ? 0.379 4.320 -7.501 1.00 93.62 85 ARG A O 1
ATOM 669 N N . PRO A 1 86 ? 0.158 2.790 -9.121 1.00 91.50 86 PRO A N 1
ATOM 670 C CA . PRO A 1 86 ? -1.001 2.163 -8.482 1.00 91.50 86 PRO A CA 1
ATOM 671 C C . PRO A 1 86 ? -0.655 1.493 -7.145 1.00 91.50 86 PRO A C 1
ATOM 673 O O . PRO A 1 86 ? -1.515 1.393 -6.275 1.00 91.50 86 PRO A O 1
ATOM 676 N N . ILE A 1 87 ? 0.591 1.041 -6.960 1.00 93.00 87 ILE A N 1
ATOM 677 C CA . ILE A 1 87 ? 1.053 0.463 -5.689 1.00 93.00 87 ILE A CA 1
ATOM 678 C C . ILE A 1 87 ? 1.120 1.554 -4.620 1.00 93.00 87 ILE A C 1
ATOM 680 O O . ILE A 1 87 ? 0.658 1.348 -3.501 1.00 93.00 87 ILE A O 1
ATOM 684 N N . GLU A 1 88 ? 1.663 2.717 -4.967 1.00 94.00 88 GLU A N 1
ATOM 685 C CA . GLU A 1 88 ? 1.741 3.871 -4.072 1.00 94.00 88 GLU A CA 1
ATOM 686 C C . GLU A 1 88 ? 0.345 4.356 -3.661 1.00 94.00 88 GLU A C 1
ATOM 688 O O . GLU A 1 88 ? 0.064 4.476 -2.468 1.00 94.00 88 GLU A O 1
ATOM 693 N N . GLU A 1 89 ? -0.563 4.511 -4.629 1.00 93.19 89 GLU A N 1
ATOM 694 C CA . GLU A 1 89 ? -1.964 4.872 -4.380 1.00 93.19 89 GLU A CA 1
ATOM 695 C C . GLU A 1 89 ? -2.666 3.824 -3.486 1.00 93.19 89 GLU A C 1
ATOM 697 O O . GLU A 1 89 ? -3.373 4.173 -2.536 1.00 93.19 89 GLU A O 1
ATOM 702 N N . ALA A 1 90 ? -2.436 2.525 -3.721 1.00 90.00 90 ALA A N 1
ATOM 703 C CA . ALA A 1 90 ? -2.991 1.448 -2.899 1.00 90.00 90 ALA A CA 1
ATOM 704 C C . ALA A 1 90 ? -2.455 1.445 -1.459 1.00 90.00 90 ALA A C 1
ATOM 706 O O . ALA A 1 90 ? -3.236 1.244 -0.524 1.00 90.00 90 ALA A O 1
ATOM 707 N N . LEU A 1 91 ? -1.153 1.684 -1.276 1.00 93.31 91 LEU A N 1
ATOM 708 C CA . LEU A 1 91 ? -0.516 1.781 0.037 1.00 93.31 91 LEU A CA 1
ATOM 709 C C . LEU A 1 91 ? -1.003 3.004 0.811 1.00 93.31 91 LEU A C 1
ATOM 711 O O . LEU A 1 91 ? -1.237 2.915 2.016 1.00 93.31 91 LEU A O 1
ATOM 715 N N . GLU A 1 92 ? -1.175 4.142 0.142 1.00 94.38 92 GLU A N 1
ATOM 716 C CA . GLU A 1 92 ? -1.711 5.343 0.775 1.00 94.38 92 GLU A CA 1
ATOM 717 C C . GLU A 1 92 ? -3.157 5.129 1.238 1.00 94.38 92 GLU A C 1
ATOM 719 O O . GLU A 1 92 ? -3.485 5.424 2.389 1.00 94.38 92 GLU A O 1
ATOM 724 N N . MET A 1 93 ? -3.999 4.529 0.391 1.00 90.81 93 MET A N 1
ATOM 725 C CA . MET A 1 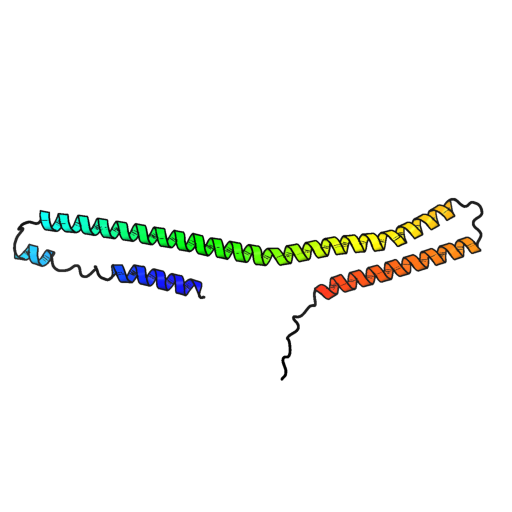93 ? -5.360 4.146 0.773 1.00 90.81 93 MET A CA 1
ATOM 726 C C . MET A 1 93 ? -5.375 3.173 1.957 1.00 90.81 93 MET A C 1
ATOM 728 O O . MET A 1 93 ? -6.167 3.348 2.879 1.00 90.81 93 MET A O 1
ATOM 732 N N . GLN A 1 94 ? -4.487 2.173 1.973 1.00 90.44 94 GLN A N 1
ATOM 733 C CA . GLN A 1 94 ? -4.388 1.227 3.087 1.00 90.44 94 GLN A CA 1
ATOM 734 C C . GLN A 1 94 ? -3.984 1.920 4.396 1.00 90.44 94 GLN A C 1
ATOM 736 O O . GLN A 1 94 ? -4.546 1.611 5.444 1.00 90.44 94 GLN A O 1
ATOM 741 N N . LYS A 1 95 ? -3.038 2.868 4.346 1.00 92.31 95 LYS A N 1
ATOM 742 C CA . LYS A 1 95 ? -2.622 3.650 5.520 1.00 92.31 95 LYS A CA 1
ATOM 743 C C . LYS A 1 95 ? -3.765 4.495 6.074 1.00 92.31 95 LYS A C 1
ATOM 745 O O . LYS A 1 95 ? -3.983 4.473 7.281 1.00 92.31 95 LYS A O 1
ATOM 750 N N . ARG A 1 96 ? -4.495 5.207 5.206 1.00 92.88 96 ARG A N 1
ATOM 751 C CA . ARG A 1 96 ? -5.667 6.008 5.604 1.00 92.88 96 ARG A CA 1
ATOM 752 C C . ARG A 1 96 ? -6.737 5.125 6.235 1.00 92.88 96 ARG A C 1
ATOM 754 O O . ARG A 1 96 ? -7.125 5.372 7.366 1.00 92.88 96 ARG A O 1
ATOM 761 N N . PHE A 1 97 ? -7.086 4.021 5.576 1.00 90.94 97 PHE A N 1
ATOM 762 C CA . PHE A 1 97 ? -8.052 3.054 6.094 1.00 90.94 97 PHE A CA 1
ATOM 763 C C . PHE A 1 97 ? -7.661 2.493 7.468 1.00 90.94 97 PHE A C 1
ATOM 765 O O . PHE A 1 97 ? -8.490 2.438 8.369 1.00 90.94 97 PHE A O 1
ATOM 772 N N . ALA A 1 98 ? -6.398 2.098 7.654 1.00 90.50 98 ALA A N 1
ATOM 773 C CA . ALA A 1 98 ? -5.919 1.609 8.944 1.00 90.50 98 ALA A CA 1
ATOM 774 C C . ALA A 1 98 ? -5.979 2.695 10.032 1.00 90.50 98 ALA A C 1
ATOM 776 O O . ALA A 1 98 ? -6.317 2.395 11.178 1.00 90.50 98 ALA A O 1
ATOM 777 N N . GLY A 1 99 ? -5.669 3.946 9.677 1.00 93.56 99 GLY A N 1
ATOM 778 C CA . GLY A 1 99 ? -5.804 5.101 10.562 1.00 93.56 99 GLY A CA 1
ATOM 779 C C . GLY A 1 99 ? -7.254 5.332 10.983 1.00 93.56 99 GLY A C 1
ATOM 780 O O . GLY A 1 99 ? -7.540 5.350 12.179 1.00 93.56 99 GLY A O 1
ATOM 781 N N . ASP A 1 100 ? -8.163 5.423 10.015 1.00 92.50 100 ASP A N 1
ATOM 782 C CA . ASP A 1 100 ? -9.590 5.666 10.245 1.00 92.50 100 ASP A CA 1
ATOM 783 C C . ASP A 1 100 ? -10.210 4.540 11.081 1.00 92.50 100 ASP A C 1
ATOM 785 O O . ASP A 1 100 ? -10.833 4.794 12.108 1.00 92.50 100 ASP A O 1
ATOM 789 N N . ALA A 1 101 ? -9.936 3.280 10.729 1.00 92.56 101 ALA A N 1
ATOM 790 C CA . ALA A 1 101 ? -10.374 2.124 11.505 1.00 92.56 101 ALA A CA 1
ATOM 791 C C . ALA A 1 101 ? -9.863 2.170 12.955 1.00 92.56 101 ALA A C 1
ATOM 793 O O . ALA A 1 101 ? -10.610 1.890 13.890 1.00 92.56 101 ALA A O 1
ATOM 794 N N . SER A 1 102 ? -8.599 2.551 13.163 1.00 93.88 102 SER A N 1
ATOM 795 C CA . SER A 1 102 ? -8.024 2.667 14.508 1.00 93.88 102 SER A CA 1
ATOM 796 C C . SER A 1 102 ? -8.690 3.775 15.327 1.00 93.88 102 SER A C 1
ATOM 798 O O . SER A 1 102 ? -8.882 3.610 16.532 1.00 93.88 102 SER A O 1
ATOM 800 N N . HIS A 1 103 ? -9.044 4.896 14.694 1.00 94.75 103 HIS A N 1
ATOM 801 C CA . HIS A 1 103 ? -9.763 5.989 15.345 1.00 94.75 103 HIS A CA 1
ATOM 802 C C . HIS A 1 103 ? -11.186 5.581 15.737 1.00 94.75 103 HIS A C 1
ATOM 804 O O . HIS A 1 103 ? -11.570 5.761 16.894 1.00 94.75 103 HIS A O 1
ATOM 810 N N . GLU A 1 104 ? -11.923 4.964 14.816 1.00 94.25 104 GLU A N 1
ATOM 811 C CA . GLU A 1 104 ? -13.294 4.498 15.048 1.00 94.25 104 GLU A CA 1
ATOM 812 C C . GLU A 1 104 ? -13.367 3.389 16.110 1.00 94.25 104 GLU A C 1
ATOM 814 O O . GLU A 1 104 ? -14.313 3.344 16.889 1.00 94.25 104 GLU A O 1
ATOM 819 N N . LEU A 1 105 ? -12.346 2.528 16.217 1.00 95.31 105 LEU A N 1
ATOM 820 C CA . LEU A 1 105 ? -12.249 1.526 17.290 1.00 95.31 105 LEU A CA 1
ATOM 821 C C . LEU A 1 105 ? -11.856 2.140 18.643 1.00 95.31 105 LEU A C 1
ATOM 823 O O . LEU A 1 105 ? -12.291 1.665 19.693 1.00 95.31 105 LEU A O 1
ATOM 827 N N . ARG A 1 106 ? -11.015 3.182 18.651 1.00 95.44 106 ARG A N 1
ATOM 828 C CA . ARG A 1 106 ? -10.525 3.802 19.893 1.00 95.44 106 ARG A CA 1
ATOM 829 C C . ARG A 1 106 ? -11.642 4.507 20.656 1.00 95.44 106 ARG A C 1
ATOM 831 O O . ARG A 1 106 ? -11.685 4.392 21.873 1.00 95.44 106 ARG A O 1
ATOM 838 N N . THR A 1 107 ? -12.529 5.216 19.966 1.00 96.38 107 THR A N 1
ATOM 839 C CA . THR A 1 107 ? -13.614 5.996 20.584 1.00 96.38 107 THR A CA 1
ATOM 840 C C . THR A 1 107 ? -14.502 5.175 21.537 1.00 96.38 107 THR A C 1
ATOM 842 O O . THR A 1 107 ? -14.553 5.522 22.720 1.00 96.38 107 THR A O 1
ATOM 845 N N . PRO A 1 108 ? -15.148 4.072 21.103 1.00 94.81 108 PRO A N 1
ATOM 846 C CA . PRO A 1 108 ? -15.963 3.242 21.991 1.00 94.81 108 PRO A CA 1
ATOM 847 C C . PRO A 1 108 ? -15.123 2.582 23.093 1.00 94.81 108 PRO A C 1
ATOM 849 O O . PRO A 1 108 ? -15.581 2.462 24.225 1.00 94.81 108 PRO A O 1
ATOM 852 N N . LEU A 1 109 ? -13.865 2.220 22.811 1.00 96.25 109 LEU A N 1
ATOM 853 C CA . LEU A 1 109 ? -12.960 1.656 23.816 1.00 96.25 109 LEU A CA 1
ATOM 854 C C . LEU A 1 109 ? -12.656 2.660 24.940 1.00 96.25 109 LEU A C 1
ATOM 856 O O . LEU A 1 109 ? -12.699 2.309 26.117 1.00 96.25 109 LEU A O 1
ATOM 860 N N . THR A 1 110 ? -12.375 3.915 24.585 1.00 96.81 110 THR A N 1
ATOM 861 C CA . THR A 1 110 ? -12.133 4.996 25.547 1.00 96.81 110 THR A CA 1
ATOM 862 C C . THR A 1 110 ? -13.395 5.342 26.336 1.00 96.81 110 THR A C 1
ATOM 864 O O . THR A 1 110 ? -13.294 5.5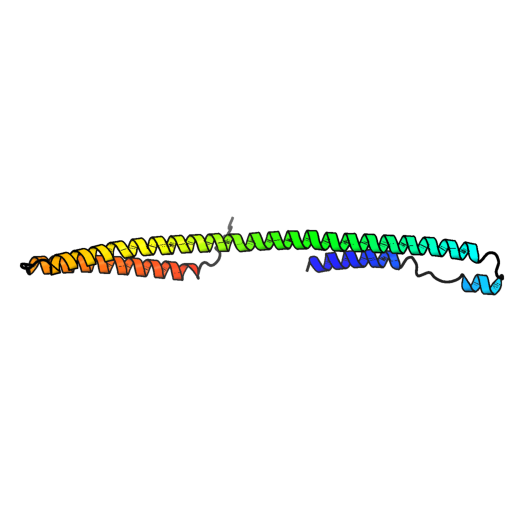94 27.538 1.00 96.81 110 THR A O 1
ATOM 867 N N . ALA A 1 111 ? -14.575 5.317 25.708 1.00 95.69 111 ALA A N 1
ATOM 868 C CA . ALA A 1 111 ? -15.848 5.515 26.400 1.00 95.69 111 ALA A CA 1
ATOM 869 C C . ALA A 1 111 ? -16.083 4.426 27.460 1.00 95.69 111 ALA A C 1
ATOM 871 O O . ALA A 1 111 ? -16.240 4.751 28.637 1.00 95.69 111 ALA A O 1
ATOM 872 N N . MET A 1 112 ? -15.979 3.149 27.073 1.00 97.25 112 MET A N 1
ATOM 873 C CA . MET A 1 112 ? -16.094 2.010 27.994 1.00 97.25 112 MET A CA 1
ATOM 874 C C . MET A 1 112 ? -15.100 2.108 29.155 1.00 97.25 112 MET A C 1
ATOM 876 O O . MET A 1 112 ? -15.472 1.969 30.319 1.00 97.25 112 MET A O 1
ATOM 880 N N . GLN A 1 113 ? -13.831 2.402 28.853 1.00 96.44 113 GLN A N 1
ATOM 881 C CA . GLN A 1 113 ? -12.802 2.561 29.878 1.00 96.44 113 GLN A CA 1
ATOM 882 C C . GLN A 1 113 ? -13.152 3.685 30.860 1.00 96.44 113 GLN A C 1
ATOM 884 O O . GLN A 1 113 ? -13.048 3.495 32.070 1.00 96.44 113 GLN A O 1
ATOM 889 N N . THR A 1 114 ? -13.604 4.833 30.354 1.00 96.12 114 THR A N 1
ATOM 890 C CA . THR A 1 114 ? -13.976 5.983 31.187 1.00 96.12 114 THR A CA 1
ATOM 891 C C . THR A 1 114 ? -15.154 5.644 32.100 1.00 96.12 114 THR A C 1
ATOM 893 O O . THR A 1 114 ? -15.107 5.937 33.293 1.00 96.12 114 THR A O 1
ATOM 896 N N . GLU A 1 115 ? -16.194 4.988 31.578 1.00 94.31 115 GLU A N 1
ATOM 897 C CA . GLU A 1 115 ? -17.346 4.558 32.379 1.00 94.31 115 GLU A CA 1
ATOM 898 C C . GLU A 1 115 ? -16.932 3.602 33.504 1.00 94.31 115 GLU A C 1
ATOM 900 O O . GLU A 1 115 ? -17.332 3.784 34.657 1.00 94.31 115 GLU A O 1
ATOM 905 N N . ILE A 1 116 ? -16.083 2.618 33.191 1.00 94.88 116 ILE A N 1
ATOM 906 C CA . ILE A 1 116 ? -15.568 1.653 34.168 1.00 94.88 116 ILE A CA 1
ATOM 907 C C . ILE A 1 116 ? -14.729 2.360 35.240 1.00 94.88 116 ILE A C 1
ATOM 909 O O . ILE A 1 116 ? -14.912 2.102 36.430 1.00 94.88 116 ILE A O 1
ATOM 913 N N . GLU A 1 117 ? -13.839 3.277 34.856 1.00 95.25 117 GLU A N 1
ATOM 914 C CA . GLU A 1 117 ? -13.017 4.042 35.802 1.00 95.25 117 GLU A CA 1
ATOM 915 C C . GLU A 1 117 ? -13.869 4.900 36.749 1.00 95.25 117 GLU A C 1
ATOM 917 O O . GLU A 1 117 ? -13.592 4.959 37.951 1.00 95.25 117 GLU A O 1
ATOM 922 N N . VAL A 1 118 ? -14.930 5.532 36.237 1.00 93.62 118 VAL A N 1
ATOM 923 C CA . VAL A 1 118 ? -15.875 6.318 37.047 1.00 93.62 118 VAL A CA 1
ATOM 924 C C . VAL A 1 118 ? -16.626 5.426 38.037 1.00 93.62 118 VAL A C 1
ATOM 926 O O . VAL A 1 118 ? -16.764 5.785 39.211 1.00 93.62 118 VAL A O 1
ATOM 929 N N . ALA A 1 119 ? -17.069 4.245 37.608 1.00 92.50 119 ALA A N 1
ATOM 930 C CA . ALA A 1 119 ? -17.762 3.304 38.481 1.00 92.50 119 ALA A CA 1
ATOM 931 C C . ALA A 1 119 ? -16.863 2.718 39.570 1.00 92.50 119 ALA A C 1
ATOM 933 O O . ALA A 1 119 ? -17.287 2.632 40.719 1.00 92.50 119 ALA A O 1
ATOM 934 N N . LEU A 1 120 ? -15.609 2.391 39.247 1.00 92.06 120 LEU A N 1
ATOM 935 C CA . LEU A 1 120 ? -14.630 1.915 40.231 1.00 92.06 120 LEU A CA 1
ATOM 936 C C . LEU A 1 120 ? -14.282 2.976 41.284 1.00 92.06 120 LEU A C 1
ATOM 938 O O . LEU A 1 120 ? -13.918 2.631 42.405 1.00 92.06 120 LEU A O 1
ATOM 942 N N . ARG A 1 121 ? -14.402 4.265 40.943 1.00 92.88 121 ARG A N 1
ATOM 943 C CA . ARG A 1 121 ? -14.199 5.389 41.873 1.00 92.88 121 ARG A CA 1
ATOM 944 C C . ARG A 1 121 ? -15.452 5.776 42.660 1.00 92.88 121 ARG A C 1
ATOM 946 O O . ARG A 1 121 ? -15.364 6.665 43.502 1.00 92.88 121 ARG A O 1
ATOM 953 N N . SER A 1 122 ? -16.597 5.142 42.401 1.00 88.56 122 SER A N 1
ATOM 954 C CA . SER A 1 122 ? -17.877 5.479 43.028 1.00 88.56 122 SER A CA 1
ATOM 955 C C . SER A 1 122 ? -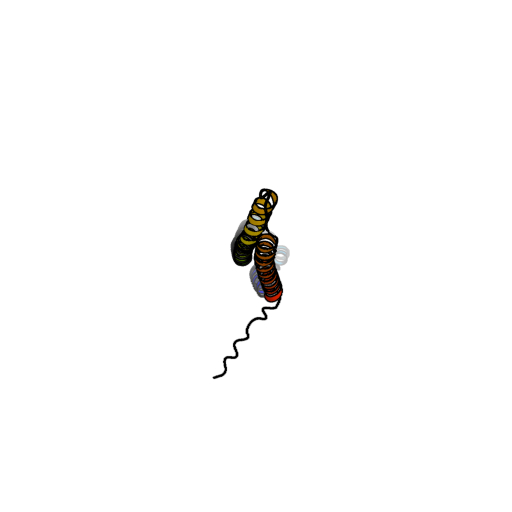18.187 4.532 44.200 1.00 88.56 122 SER A C 1
ATOM 957 O O . SER A 1 122 ? -18.646 3.416 43.960 1.00 88.56 122 SER A O 1
ATOM 959 N N . PRO A 1 123 ? -17.978 4.949 45.467 1.00 78.88 123 PRO A N 1
ATOM 960 C CA . PRO A 1 123 ? -18.175 4.084 46.637 1.00 78.88 123 PRO A CA 1
ATOM 961 C C . PRO A 1 123 ? -19.636 3.649 46.857 1.00 78.88 123 PRO A C 1
ATOM 963 O O . PRO A 1 123 ? -19.863 2.589 47.432 1.00 78.88 123 PRO A O 1
ATOM 966 N N . ASP A 1 124 ? -20.610 4.406 46.339 1.00 85.50 124 ASP A N 1
ATOM 967 C CA . ASP A 1 124 ? -22.051 4.162 46.518 1.00 85.50 124 ASP A CA 1
ATOM 968 C C . ASP A 1 124 ? -22.766 3.757 45.213 1.00 85.50 124 ASP A C 1
ATOM 970 O O . ASP A 1 124 ? -23.931 4.105 44.984 1.00 85.50 124 ASP A O 1
ATOM 974 N N . LEU A 1 125 ? -22.083 3.047 44.305 1.00 88.62 125 LEU A N 1
ATOM 975 C CA . LEU A 1 125 ? -22.683 2.640 43.032 1.00 88.62 125 LEU A CA 1
ATOM 976 C C . LEU A 1 125 ? -23.928 1.761 43.262 1.00 88.62 125 LEU A C 1
ATOM 978 O O . LEU A 1 125 ? -23.852 0.609 43.693 1.00 88.62 125 LEU A O 1
ATOM 982 N N . THR A 1 126 ? -25.104 2.307 42.950 1.00 91.25 126 THR A N 1
ATOM 983 C CA . THR A 1 126 ? -26.373 1.588 43.118 1.00 91.25 126 THR A CA 1
ATOM 984 C C . THR A 1 126 ? -26.479 0.411 42.145 1.00 91.25 126 THR A C 1
ATOM 986 O O . THR A 1 126 ? -25.960 0.460 41.030 1.00 91.25 126 THR A O 1
ATOM 989 N N . LYS A 1 127 ? -27.249 -0.628 42.509 1.00 90.25 127 LYS A N 1
ATOM 990 C CA . LYS A 1 127 ? -27.547 -1.753 41.596 1.00 90.25 127 LYS A CA 1
ATOM 991 C C . LYS A 1 127 ? -28.093 -1.281 40.246 1.00 90.25 127 LYS A C 1
ATOM 993 O O . LYS A 1 127 ? -27.736 -1.843 39.219 1.00 90.25 127 LYS A O 1
ATOM 998 N N . LYS A 1 128 ? -28.943 -0.247 40.248 1.00 91.44 128 LYS A N 1
ATOM 999 C CA . LYS A 1 128 ? -29.488 0.339 39.020 1.00 91.44 128 LYS A CA 1
ATOM 1000 C C . LYS A 1 128 ? -28.382 0.983 38.174 1.00 91.44 128 LYS A C 1
ATOM 1002 O O . LYS A 1 128 ? -28.277 0.654 37.002 1.00 91.44 128 LYS A O 1
ATOM 1007 N N . GLY A 1 129 ? -27.519 1.802 38.782 1.00 90.38 129 GLY A N 1
ATOM 1008 C CA . GLY A 1 129 ? -26.387 2.429 38.089 1.00 90.38 129 GLY A CA 1
ATOM 1009 C C . GLY A 1 129 ? -25.391 1.417 37.514 1.00 90.38 129 GLY A C 1
ATOM 1010 O O . GLY A 1 129 ? -24.925 1.589 36.393 1.00 90.38 129 GLY A O 1
ATOM 1011 N N . ALA A 1 130 ? -25.129 0.319 38.228 1.00 91.00 130 ALA A N 1
ATOM 1012 C CA . ALA A 1 130 ? -24.305 -0.777 37.719 1.00 91.00 130 ALA A CA 1
ATOM 1013 C C . ALA A 1 130 ? -24.938 -1.467 36.496 1.00 91.00 130 ALA A C 1
ATOM 1015 O O . ALA A 1 130 ? -24.246 -1.751 35.522 1.00 91.00 130 ALA A O 1
ATOM 1016 N N . VAL A 1 131 ? -26.253 -1.716 36.517 1.00 94.25 131 VAL A N 1
ATOM 1017 C CA . VAL A 1 131 ? -26.975 -2.296 35.370 1.00 94.25 131 VAL A CA 1
ATOM 1018 C C . VAL A 1 131 ? -26.971 -1.347 34.170 1.00 94.25 131 VAL A C 1
ATOM 1020 O O . VAL A 1 131 ? -26.778 -1.805 33.046 1.00 94.25 131 VAL A O 1
ATOM 1023 N N . ASP A 1 132 ? -27.161 -0.046 34.391 1.00 93.31 132 ASP A N 1
ATOM 1024 C CA . ASP A 1 132 ? -27.162 0.954 33.318 1.00 93.31 132 ASP A CA 1
ATOM 1025 C C . ASP A 1 132 ? -25.770 1.080 32.668 1.00 93.31 132 ASP A C 1
ATOM 1027 O O . ASP A 1 132 ? -25.664 1.083 31.442 1.00 93.31 132 ASP A O 1
ATOM 1031 N N . LEU A 1 133 ? -24.694 1.054 33.462 1.00 93.94 133 LEU A N 1
ATOM 1032 C CA . LEU A 1 133 ? -23.317 1.026 32.956 1.00 93.94 133 LEU A CA 1
ATOM 1033 C C . LEU A 1 133 ? -23.012 -0.237 32.144 1.00 93.94 133 LEU A C 1
ATOM 1035 O O . LEU A 1 133 ? -22.380 -0.165 31.091 1.00 93.94 133 LEU A O 1
ATOM 1039 N N . LEU A 1 134 ? -23.459 -1.405 32.615 1.00 94.69 134 LEU A N 1
ATOM 1040 C CA . LEU A 1 134 ? -23.273 -2.659 31.883 1.00 94.69 134 LEU A CA 1
ATOM 1041 C C . LEU A 1 134 ? -24.025 -2.653 30.548 1.00 94.69 134 LEU A C 1
ATOM 1043 O O . LEU A 1 134 ? -23.517 -3.198 29.572 1.00 94.69 134 LEU A O 1
ATOM 1047 N N . LYS A 1 135 ? -25.206 -2.022 30.485 1.00 95.94 135 LYS A N 1
ATOM 1048 C CA . LYS A 1 135 ? -25.929 -1.823 29.221 1.00 95.94 135 LYS A CA 1
ATOM 1049 C C . LYS A 1 135 ? -25.165 -0.905 28.269 1.00 95.94 135 LYS A C 1
ATOM 1051 O O . LYS A 1 135 ? -25.008 -1.284 27.115 1.00 95.94 135 LYS A O 1
ATOM 1056 N N . SER A 1 136 ? -24.650 0.230 28.752 1.00 95.00 136 SER A N 1
ATOM 1057 C CA . SER A 1 136 ? -23.846 1.156 27.935 1.00 95.00 136 SER A CA 1
ATOM 1058 C C . SER A 1 136 ? -22.610 0.463 27.346 1.00 95.00 136 SER A C 1
ATOM 1060 O O . SER A 1 136 ? -22.401 0.451 26.134 1.00 95.00 136 SER A O 1
ATOM 1062 N N . ASN A 1 137 ? -21.856 -0.261 28.181 1.00 96.44 137 ASN A N 1
ATOM 1063 C CA . ASN A 1 137 ? -20.712 -1.049 27.717 1.00 96.44 137 ASN A CA 1
ATOM 1064 C C . ASN A 1 137 ? -21.113 -2.136 26.707 1.00 96.44 137 ASN A C 1
ATOM 1066 O O . ASN A 1 137 ? -20.395 -2.371 25.737 1.00 96.44 137 ASN A O 1
ATOM 1070 N N . LEU A 1 138 ? -22.257 -2.802 26.901 1.00 96.88 138 LEU A N 1
ATOM 1071 C CA . LEU A 1 138 ? -22.739 -3.815 25.961 1.00 96.88 138 LEU A CA 1
ATOM 1072 C C . LEU A 1 138 ? -23.065 -3.211 24.585 1.00 96.88 138 LEU A C 1
ATOM 1074 O O . LEU A 1 138 ? -22.777 -3.839 23.564 1.00 96.88 138 LEU A O 1
ATOM 1078 N N . GLU A 1 139 ? -23.625 -2.001 24.547 1.00 96.38 139 GLU A N 1
ATOM 1079 C CA . GLU A 1 139 ? -23.855 -1.265 23.301 1.00 96.38 139 GLU A CA 1
ATOM 1080 C C . GLU A 1 139 ? -22.536 -0.939 22.591 1.00 96.38 139 GLU A C 1
ATOM 1082 O O . GLU A 1 139 ? -22.427 -1.155 21.381 1.00 96.38 139 GLU A O 1
ATOM 1087 N N . GLU A 1 140 ? -21.503 -0.504 23.317 1.00 96.62 140 GLU A N 1
ATOM 1088 C CA . GLU A 1 140 ? -20.201 -0.220 22.704 1.00 96.62 140 GLU A CA 1
ATOM 1089 C C . GLU A 1 140 ? -19.468 -1.472 22.216 1.00 96.62 140 GLU A C 1
ATOM 1091 O O . GLU A 1 140 ? -18.871 -1.462 21.135 1.00 96.62 140 GLU A O 1
ATOM 1096 N N . VAL A 1 141 ? -19.588 -2.595 22.927 1.00 96.88 141 VAL A N 1
ATOM 1097 C CA . VAL A 1 141 ? -19.111 -3.897 22.435 1.00 96.88 141 VAL A CA 1
ATOM 1098 C C . VAL A 1 141 ? -19.829 -4.289 21.140 1.00 96.88 141 VAL A C 1
ATOM 1100 O O . VAL A 1 141 ? -19.190 -4.786 20.208 1.00 96.88 141 VAL A O 1
ATOM 1103 N N . ALA A 1 142 ? -21.140 -4.049 21.039 1.00 95.69 142 ALA A N 1
ATOM 1104 C CA . ALA A 1 142 ? -21.895 -4.327 19.821 1.00 95.69 142 ALA A CA 1
ATOM 1105 C C . ALA A 1 142 ? -21.434 -3.449 18.641 1.00 95.69 142 ALA A C 1
ATOM 1107 O O . ALA A 1 142 ? -21.274 -3.964 17.530 1.00 95.69 142 ALA A O 1
ATOM 1108 N N . LYS A 1 143 ? -21.142 -2.159 18.873 1.00 94.62 143 LYS A N 1
ATOM 1109 C CA . LYS A 1 143 ? -20.569 -1.270 17.845 1.00 94.62 143 LYS A CA 1
ATOM 1110 C C . LYS A 1 143 ? -19.188 -1.738 17.393 1.00 94.62 143 LYS A C 1
ATOM 1112 O O . LYS A 1 143 ? -18.951 -1.856 16.192 1.00 94.62 143 LYS A O 1
ATOM 1117 N N . LEU A 1 144 ? -18.301 -2.078 18.332 1.00 96.50 144 LEU A N 1
ATOM 1118 C CA . LEU A 1 144 ? -16.972 -2.623 18.031 1.00 96.50 144 LEU A CA 1
ATOM 1119 C C . LEU A 1 144 ? -17.048 -3.908 17.200 1.00 96.50 144 LEU A C 1
ATOM 1121 O O . LEU A 1 144 ? -16.288 -4.071 16.244 1.00 96.50 144 LEU A O 1
ATOM 1125 N N . LYS A 1 145 ? -17.988 -4.803 17.528 1.00 95.62 145 LYS A N 1
ATOM 1126 C CA . LYS A 1 145 ? -18.239 -6.024 16.756 1.00 95.62 145 LYS A CA 1
ATOM 1127 C C . LYS A 1 145 ? -18.669 -5.698 15.324 1.00 95.62 145 LYS A C 1
ATOM 1129 O O . LYS A 1 145 ? -18.068 -6.218 14.389 1.00 95.62 145 LYS A O 1
ATOM 1134 N N . SER A 1 146 ? -19.645 -4.805 15.151 1.00 93.56 146 SER A N 1
ATOM 1135 C CA . SER A 1 146 ? -20.113 -4.392 13.822 1.00 93.56 146 SER A CA 1
ATOM 1136 C C . SER A 1 146 ? -19.002 -3.745 12.992 1.00 93.56 146 SER A C 1
ATOM 1138 O O . SER A 1 146 ? -18.897 -4.016 11.796 1.00 93.56 146 SER A O 1
ATOM 1140 N N . LEU A 1 147 ? -18.160 -2.912 13.610 1.00 93.56 147 LEU A N 1
ATOM 1141 C CA . LEU A 1 147 ? -17.021 -2.297 12.934 1.00 93.56 147 LEU A CA 1
ATOM 1142 C C . LEU A 1 147 ? -16.004 -3.363 12.514 1.00 93.56 147 LEU A C 1
ATOM 1144 O O . LEU A 1 147 ? -15.583 -3.383 11.362 1.00 93.56 147 LEU A O 1
ATOM 1148 N N . SER A 1 148 ? -15.663 -4.297 13.404 1.00 93.31 148 SER A N 1
ATOM 1149 C CA . SER A 1 148 ? -14.754 -5.408 13.099 1.00 93.31 148 SER A CA 1
ATOM 1150 C C . SER A 1 148 ? -15.255 -6.286 11.945 1.00 93.31 148 SER A C 1
ATOM 1152 O O . SER A 1 148 ? -14.482 -6.603 11.039 1.00 93.31 148 SER A O 1
ATOM 1154 N N . GLU A 1 149 ? -16.545 -6.624 11.926 1.00 93.19 149 GLU A N 1
ATOM 1155 C CA . GLU A 1 149 ? -17.180 -7.373 10.834 1.00 93.19 149 GLU A CA 1
ATOM 1156 C C . GLU A 1 149 ? -17.146 -6.591 9.508 1.00 93.19 149 GLU A C 1
ATOM 1158 O O . GLU A 1 149 ? -16.846 -7.160 8.452 1.00 93.19 149 GLU A O 1
ATOM 1163 N N . GLY A 1 150 ? -17.372 -5.274 9.555 1.00 91.12 150 GLY A N 1
ATOM 1164 C CA . GLY A 1 150 ? -17.232 -4.387 8.398 1.00 91.12 150 GLY A CA 1
ATOM 1165 C C . GLY A 1 150 ? -15.801 -4.347 7.851 1.00 91.12 150 GLY A C 1
ATOM 1166 O O . GLY A 1 150 ? -15.593 -4.491 6.644 1.00 91.12 150 GLY A O 1
ATOM 1167 N N . LEU A 1 151 ? -14.798 -4.235 8.729 1.00 91.56 151 LEU A N 1
ATOM 1168 C CA . LEU A 1 151 ? -13.380 -4.261 8.350 1.00 91.56 151 LEU A CA 1
ATOM 1169 C C . LEU A 1 151 ? -12.986 -5.606 7.719 1.00 91.56 151 LEU A C 1
ATOM 1171 O O . LEU A 1 151 ? -12.288 -5.623 6.704 1.00 91.56 151 LEU A O 1
ATOM 1175 N N . LEU A 1 152 ? -13.462 -6.727 8.273 1.00 90.25 152 LEU A N 1
ATOM 1176 C CA . LEU A 1 152 ? -13.225 -8.065 7.724 1.00 90.25 152 LEU A CA 1
ATOM 1177 C C . LEU A 1 152 ? -13.864 -8.229 6.338 1.00 90.25 152 LEU A C 1
ATOM 1179 O O . LEU A 1 152 ? -13.245 -8.784 5.427 1.00 90.25 152 LEU A O 1
ATOM 1183 N N . THR A 1 153 ? -15.077 -7.705 6.158 1.00 89.62 153 THR A N 1
ATOM 1184 C CA . THR A 1 153 ? -15.778 -7.715 4.868 1.00 89.62 153 THR A CA 1
ATOM 1185 C C . THR A 1 153 ? -15.007 -6.919 3.817 1.00 89.62 153 THR A C 1
ATOM 1187 O O . THR A 1 153 ? -14.785 -7.411 2.716 1.00 89.62 153 THR A O 1
ATOM 1190 N N . LEU A 1 154 ? -14.519 -5.722 4.151 1.00 86.88 154 LEU A N 1
ATOM 1191 C CA . LEU A 1 154 ? -13.722 -4.906 3.227 1.00 86.88 154 LEU A CA 1
ATOM 1192 C C . LEU A 1 154 ? -12.371 -5.553 2.887 1.00 86.88 154 LEU A C 1
ATOM 1194 O O . LEU A 1 154 ? -11.950 -5.539 1.729 1.00 86.88 154 LEU A O 1
ATOM 1198 N N . ALA A 1 155 ? -11.706 -6.156 3.876 1.00 85.88 155 ALA A N 1
ATOM 1199 C CA . ALA A 1 155 ? -10.438 -6.854 3.677 1.00 85.88 155 ALA A CA 1
ATOM 1200 C C . ALA A 1 155 ? -10.580 -8.083 2.761 1.00 85.88 155 ALA A C 1
ATOM 1202 O O . ALA A 1 155 ? -9.686 -8.362 1.963 1.00 85.88 155 ALA A O 1
ATOM 1203 N N . THR A 1 156 ? -11.705 -8.798 2.850 1.00 83.25 156 THR A N 1
ATOM 1204 C CA . THR A 1 156 ? -11.977 -10.003 2.049 1.00 83.25 156 THR A CA 1
ATOM 1205 C C . THR A 1 156 ? -12.573 -9.689 0.675 1.00 83.25 156 THR A C 1
ATOM 1207 O O . THR A 1 156 ? -12.192 -10.322 -0.310 1.00 83.25 156 THR A O 1
ATOM 1210 N N . ALA A 1 157 ? -13.438 -8.675 0.560 1.00 78.19 157 ALA A N 1
ATOM 1211 C CA . ALA A 1 157 ? -14.055 -8.266 -0.704 1.00 78.19 157 ALA A CA 1
ATOM 1212 C C . ALA A 1 157 ? -13.030 -7.758 -1.733 1.00 78.19 157 ALA A C 1
ATOM 1214 O O . ALA A 1 157 ? -13.164 -8.037 -2.923 1.00 78.19 157 ALA A O 1
ATOM 1215 N N . ARG A 1 158 ? -11.954 -7.093 -1.287 1.00 62.22 158 ARG A N 1
ATOM 1216 C CA . ARG A 1 158 ? -10.885 -6.595 -2.174 1.00 62.22 158 ARG A CA 1
ATOM 1217 C C . ARG A 1 158 ? -10.135 -7.711 -2.919 1.00 62.22 158 ARG A C 1
ATOM 1219 O O . ARG A 1 158 ? -9.517 -7.442 -3.942 1.00 62.22 158 ARG A O 1
ATOM 1226 N N . GLY A 1 159 ? -10.200 -8.957 -2.441 1.00 59.00 159 GLY A N 1
ATOM 1227 C CA . GLY A 1 159 ? -9.620 -10.119 -3.123 1.00 59.00 159 GLY A CA 1
ATOM 1228 C C . GLY A 1 159 ? -10.480 -10.690 -4.257 1.00 59.00 159 GLY A C 1
ATOM 1229 O O . GLY A 1 159 ? -9.992 -11.535 -5.003 1.00 59.00 159 GLY A O 1
ATOM 1230 N N . ASN A 1 160 ? -11.739 -10.255 -4.393 1.00 57.06 160 ASN A N 1
ATOM 1231 C CA . ASN A 1 160 ? -12.730 -10.886 -5.271 1.00 57.06 160 ASN A CA 1
ATOM 1232 C C . ASN A 1 160 ? -13.243 -9.971 -6.398 1.00 57.06 160 ASN A C 1
ATOM 1234 O O . ASN A 1 160 ? -14.236 -10.294 -7.050 1.00 57.06 160 ASN A O 1
ATOM 1238 N N . ASP A 1 161 ? -12.572 -8.841 -6.633 1.00 54.16 161 ASP A N 1
ATOM 1239 C CA . ASP A 1 161 ? -12.922 -7.882 -7.682 1.00 54.16 161 ASP A CA 1
ATOM 1240 C C . ASP A 1 161 ? -12.530 -8.454 -9.059 1.00 54.16 161 ASP A C 1
ATOM 1242 O O . ASP A 1 161 ? -11.430 -8.252 -9.581 1.00 54.16 161 ASP A O 1
ATOM 1246 N N . LYS A 1 162 ? -13.413 -9.289 -9.620 1.00 51.47 162 LYS A N 1
ATOM 1247 C CA . LYS A 1 162 ? -13.317 -9.734 -11.012 1.00 51.47 162 LYS A CA 1
ATOM 1248 C C . LYS A 1 162 ? -13.627 -8.539 -11.915 1.00 51.47 162 LYS A C 1
ATOM 1250 O O . LYS A 1 162 ? -14.619 -7.854 -11.673 1.00 51.47 162 LYS A O 1
ATOM 1255 N N . PRO A 1 163 ? -12.838 -8.301 -12.976 1.00 47.88 163 PRO A N 1
ATOM 1256 C CA . PRO A 1 163 ? -13.065 -7.171 -13.861 1.00 47.88 163 PRO A CA 1
ATOM 1257 C C . PRO A 1 163 ? -14.466 -7.273 -14.462 1.00 47.88 163 PRO A C 1
ATOM 1259 O O . PRO A 1 163 ? -14.796 -8.261 -15.117 1.00 47.88 163 PRO A O 1
ATOM 1262 N N . HIS A 1 164 ? -15.283 -6.246 -14.224 1.00 50.28 164 HIS A N 1
ATOM 1263 C CA . HIS A 1 164 ? -16.568 -6.070 -14.881 1.00 50.28 164 HIS A CA 1
ATOM 1264 C C . HIS A 1 164 ? -16.346 -5.992 -16.396 1.00 50.28 164 HIS A C 1
ATOM 1266 O O . HIS A 1 164 ? -16.007 -4.945 -16.952 1.00 50.28 164 HIS A O 1
ATOM 1272 N N . GLU A 1 165 ? -16.528 -7.132 -17.055 1.00 45.25 165 GLU A N 1
ATOM 1273 C CA . GLU A 1 165 ? -16.731 -7.244 -18.488 1.00 45.25 165 GLU A CA 1
ATOM 1274 C C . GLU A 1 165 ? -17.968 -6.410 -18.828 1.00 45.25 165 GLU A C 1
ATOM 1276 O O . GLU A 1 165 ? -19.105 -6.766 -18.511 1.00 45.25 165 GLU A O 1
ATOM 1281 N N . LYS A 1 166 ? -17.738 -5.223 -19.400 1.00 49.78 166 LYS A N 1
ATOM 1282 C CA . LYS A 1 166 ? -18.806 -4.414 -19.977 1.00 49.78 166 LYS A CA 1
ATOM 1283 C C . LYS A 1 166 ? -19.417 -5.218 -21.119 1.00 49.78 166 LYS A C 1
ATOM 1285 O O . LYS A 1 166 ? -18.894 -5.219 -22.229 1.00 49.78 166 LYS A O 1
ATOM 1290 N N . VAL A 1 167 ? -20.549 -5.853 -20.841 1.00 53.94 167 VAL A N 1
ATOM 1291 C CA . VAL A 1 167 ? -21.504 -6.286 -21.857 1.00 53.94 167 VAL A CA 1
ATOM 1292 C C . VAL A 1 167 ? -22.034 -5.020 -22.532 1.00 53.94 167 VAL A C 1
ATOM 1294 O O . VAL A 1 167 ? -23.002 -4.410 -22.087 1.00 53.94 167 VAL A O 1
ATOM 1297 N N . SER A 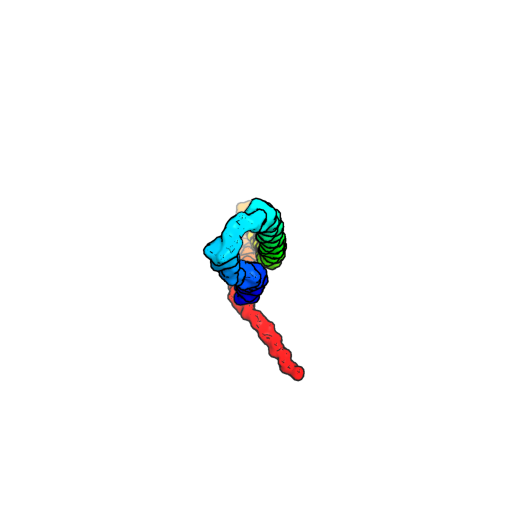1 168 ? -21.348 -4.584 -23.589 1.00 51.19 168 SER A N 1
ATOM 1298 C CA . SER A 1 168 ? -21.911 -3.664 -24.571 1.00 51.19 168 SER A CA 1
ATOM 1299 C C . SER A 1 168 ? -22.810 -4.492 -25.479 1.00 51.19 168 SER A C 1
ATOM 1301 O O . SER A 1 168 ? -22.355 -5.087 -26.451 1.00 51.19 168 SER A O 1
ATOM 1303 N N . SER A 1 169 ? -24.080 -4.568 -25.096 1.00 48.25 169 SER A N 1
ATOM 1304 C CA . SER A 1 169 ? -25.172 -4.971 -25.976 1.00 48.25 169 SER A CA 1
ATOM 1305 C C . SER A 1 169 ? -25.855 -3.699 -26.471 1.00 48.25 169 SER A C 1
ATOM 1307 O O . SER A 1 169 ? -26.427 -2.968 -25.665 1.00 48.25 169 SER A O 1
ATOM 1309 N N . ALA A 1 170 ? -25.701 -3.418 -27.765 1.00 42.72 170 ALA A N 1
ATOM 1310 C CA . ALA A 1 170 ? -26.612 -2.681 -28.647 1.00 42.72 170 ALA A CA 1
ATOM 1311 C C . ALA A 1 170 ? -25.957 -2.569 -30.028 1.00 42.72 170 ALA A C 1
ATOM 1313 O O . ALA A 1 170 ? -24.835 -2.015 -30.095 1.00 42.72 170 ALA A O 1
#